Protein AF-A0A0F0GT63-F1 (afdb_monomer_lite)

Secondary structure (DSSP, 8-state):
-HHHHHHHHHHHHHHHHHHHHHTTSSS-EE-PPP-HHHHHHHHHHHHTT---SEEEEE--TTT-----EEEESSGGG-EEEEEGGG-

Foldseek 3Di:
DVVVVVVVVVVVVCVVVVCVVVVPPPWDKDDDPDDPVQVVVVVVCVVVVHQAPGEIETACVVPDLDWDKDWDDDDNHIYIYGYPSVD

Radius of gyration: 16.69 Å; chains: 1; bounding box: 25×30×51 Å

pLDDT: mean 82.58, std 9.54, range [58.31, 93.81]

Structure (mmCIF, N/CA/C/O backbone):
data_AF-A0A0F0GT63-F1
#
_entry.id   AF-A0A0F0GT63-F1
#
loop_
_atom_site.group_PDB
_atom_site.id
_atom_site.type_symbol
_atom_site.label_atom_id
_atom_site.label_alt_id
_atom_site.label_comp_id
_atom_site.label_asym_id
_atom_site.label_entity_id
_atom_site.label_seq_id
_atom_site.pdbx_PDB_ins_code
_atom_site.Cartn_x
_atom_site.Cartn_y
_atom_site.Cartn_z
_atom_site.occupancy
_atom_site.B_iso_or_equiv
_atom_site.auth_seq_id
_atom_site.auth_comp_id
_atom_site.auth_asym_id
_atom_site.auth_atom_id
_atom_site.pdbx_PDB_model_num
ATOM 1 N N . MET A 1 1 ? 14.185 12.554 -38.264 1.00 61.88 1 MET A N 1
ATOM 2 C CA . MET A 1 1 ? 13.299 11.803 -37.338 1.00 61.88 1 MET A CA 1
ATOM 3 C C . MET A 1 1 ? 13.945 11.140 -36.095 1.00 61.88 1 MET A C 1
ATOM 5 O O . MET A 1 1 ? 13.169 10.664 -35.272 1.00 61.88 1 MET A O 1
ATOM 9 N N . PRO A 1 2 ? 15.278 11.095 -35.861 1.00 75.75 2 PRO A N 1
ATOM 10 C CA . PRO A 1 2 ? 15.819 10.423 -34.664 1.00 75.75 2 PRO A CA 1
ATOM 11 C C . PRO A 1 2 ? 15.524 11.174 -33.353 1.00 75.75 2 PRO A C 1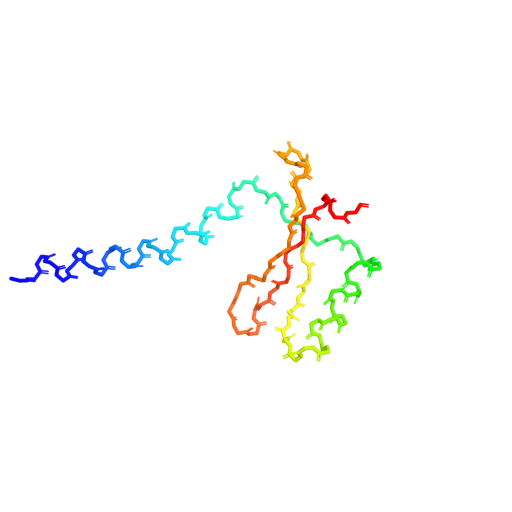
ATOM 13 O O . PRO A 1 2 ? 15.237 10.544 -32.340 1.00 75.75 2 PRO A O 1
ATOM 16 N N . ALA A 1 3 ? 15.480 12.511 -33.388 1.00 77.88 3 ALA A N 1
ATOM 17 C CA . ALA A 1 3 ? 15.165 13.334 -32.218 1.00 77.88 3 ALA A CA 1
ATOM 18 C C . ALA A 1 3 ? 13.746 13.088 -31.663 1.00 77.88 3 ALA A C 1
ATOM 20 O O . ALA A 1 3 ? 13.563 12.995 -30.454 1.00 77.88 3 ALA A O 1
ATOM 21 N N . ALA A 1 4 ? 12.751 12.898 -32.538 1.00 82.19 4 ALA A N 1
ATOM 22 C CA . ALA A 1 4 ? 11.371 12.623 -32.125 1.00 82.19 4 ALA A CA 1
ATOM 23 C C . ALA A 1 4 ? 11.225 11.249 -31.448 1.00 82.19 4 ALA A C 1
ATOM 25 O O . ALA A 1 4 ? 10.495 11.106 -30.471 1.00 82.19 4 ALA A O 1
ATOM 26 N N . ARG A 1 5 ? 11.965 10.241 -31.929 1.00 85.38 5 ARG A N 1
ATOM 27 C CA . ARG A 1 5 ? 12.000 8.905 -31.315 1.00 85.38 5 ARG A CA 1
ATOM 28 C C . ARG A 1 5 ? 12.648 8.934 -29.933 1.00 85.38 5 ARG A C 1
ATOM 30 O O . ARG A 1 5 ? 12.142 8.295 -29.016 1.00 85.38 5 ARG A O 1
ATOM 37 N N . PHE A 1 6 ? 13.726 9.699 -29.780 1.00 89.00 6 PHE A N 1
ATOM 38 C CA . PHE A 1 6 ? 14.393 9.877 -28.493 1.00 89.00 6 PHE A CA 1
ATOM 39 C C . PHE A 1 6 ? 13.491 10.586 -27.476 1.00 89.00 6 PHE A C 1
ATOM 41 O O . PHE A 1 6 ? 13.339 10.102 -26.359 1.00 89.00 6 PHE A O 1
ATOM 48 N N . ALA A 1 7 ? 12.825 11.671 -27.884 1.00 88.94 7 ALA A N 1
ATOM 49 C CA . ALA A 1 7 ? 11.866 12.373 -27.036 1.00 88.94 7 ALA A CA 1
ATOM 50 C C . ALA A 1 7 ? 10.711 11.456 -26.601 1.00 88.94 7 ALA A C 1
ATOM 52 O O . ALA A 1 7 ? 10.394 11.399 -25.418 1.00 88.94 7 ALA A O 1
ATOM 53 N N . GLY A 1 8 ? 10.142 10.672 -27.525 1.00 91.12 8 GLY A N 1
ATOM 54 C CA . GLY A 1 8 ? 9.072 9.722 -27.204 1.00 91.12 8 GLY A CA 1
ATOM 55 C C . GLY A 1 8 ? 9.498 8.640 -26.206 1.00 91.12 8 GLY A C 1
ATOM 56 O O . GLY A 1 8 ? 8.778 8.373 -25.244 1.00 91.12 8 GLY A O 1
ATOM 57 N N . LEU A 1 9 ? 10.687 8.056 -26.390 1.00 91.19 9 LEU A N 1
ATOM 58 C CA . LEU A 1 9 ? 11.250 7.077 -25.453 1.00 91.19 9 LEU A CA 1
ATOM 59 C C . LEU A 1 9 ? 11.515 7.694 -24.077 1.00 91.19 9 LEU A C 1
ATOM 61 O O . LEU A 1 9 ? 11.196 7.076 -23.064 1.00 91.19 9 LEU A 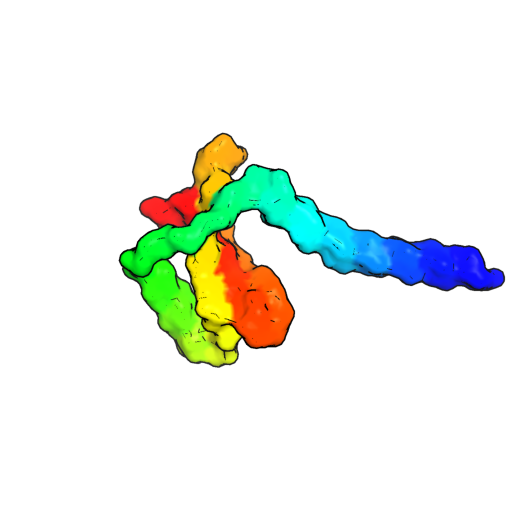O 1
ATOM 65 N N . LEU A 1 10 ? 12.047 8.918 -24.036 1.00 90.38 10 LEU A N 1
ATOM 66 C CA . LEU A 1 10 ? 12.309 9.638 -22.794 1.00 90.38 10 LEU A CA 1
ATOM 67 C C . LEU A 1 10 ? 11.012 9.946 -22.037 1.00 90.38 10 LEU A C 1
ATOM 69 O O . LEU A 1 10 ? 10.931 9.678 -20.842 1.00 90.38 10 LEU A O 1
ATOM 73 N N . THR A 1 11 ? 9.978 10.449 -22.716 1.00 88.50 11 THR A N 1
ATOM 74 C CA . THR A 1 11 ? 8.668 10.708 -22.101 1.00 88.50 11 THR A CA 1
ATOM 75 C C . THR A 1 11 ? 8.050 9.427 -21.550 1.00 88.50 11 THR A C 1
ATOM 77 O O .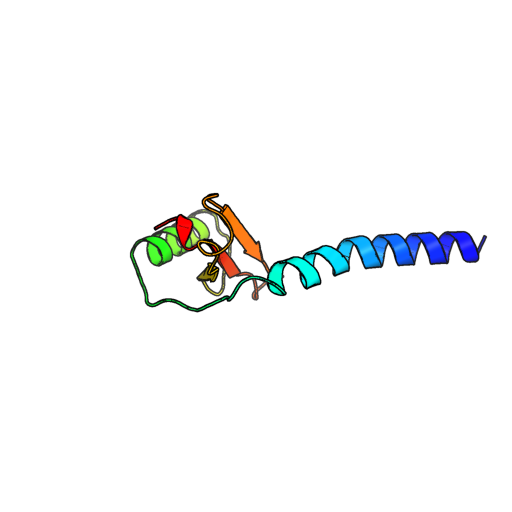 THR A 1 11 ? 7.549 9.425 -20.427 1.00 88.50 11 THR A O 1
ATOM 80 N N . HIS A 1 12 ? 8.116 8.325 -22.301 1.00 88.06 12 HIS A N 1
ATOM 81 C CA . HIS A 1 12 ? 7.574 7.047 -21.851 1.00 88.06 12 HIS A CA 1
ATOM 82 C C . HIS A 1 12 ? 8.343 6.496 -20.640 1.00 88.06 12 HIS A C 1
ATOM 84 O O . HIS A 1 12 ? 7.734 6.079 -19.657 1.00 88.06 12 HIS A O 1
ATOM 90 N N . ALA A 1 13 ? 9.677 6.569 -20.667 1.00 87.19 13 ALA A N 1
ATOM 91 C CA . ALA A 1 13 ? 10.518 6.167 -19.545 1.00 87.19 13 ALA A CA 1
ATOM 92 C C . ALA A 1 13 ? 10.227 7.003 -18.289 1.00 87.19 13 ALA A C 1
ATOM 94 O O . ALA A 1 13 ? 10.012 6.443 -17.215 1.00 87.19 13 ALA A O 1
ATOM 95 N N . LEU A 1 14 ? 10.144 8.330 -18.421 1.00 85.69 14 LEU A N 1
ATOM 96 C CA . LEU A 1 14 ? 9.806 9.222 -17.311 1.00 85.69 14 LEU A CA 1
ATOM 97 C C . LEU A 1 14 ? 8.409 8.929 -16.753 1.00 85.69 14 LEU A C 1
ATOM 99 O O . LEU A 1 14 ? 8.253 8.869 -15.538 1.00 85.69 14 LEU A O 1
ATOM 103 N N . ALA A 1 15 ? 7.412 8.680 -17.605 1.00 83.06 15 ALA A N 1
ATOM 104 C CA . ALA A 1 15 ? 6.053 8.364 -17.167 1.00 83.06 15 ALA A CA 1
ATOM 105 C C . ALA A 1 15 ? 5.970 7.059 -16.354 1.00 83.06 15 ALA A C 1
ATOM 107 O O . ALA A 1 15 ? 5.181 6.973 -15.416 1.00 83.06 15 ALA A O 1
ATOM 108 N N . VAL A 1 16 ? 6.793 6.058 -16.682 1.00 81.19 16 VAL A N 1
ATOM 109 C CA . VAL A 1 16 ? 6.834 4.777 -15.955 1.00 81.19 16 VAL A CA 1
ATOM 110 C C . VAL A 1 16 ? 7.642 4.885 -14.659 1.00 81.19 16 VAL A C 1
ATOM 112 O O . VAL A 1 16 ? 7.245 4.330 -13.635 1.00 81.19 16 VAL A O 1
ATOM 115 N N . VAL A 1 17 ? 8.765 5.608 -14.683 1.00 78.88 17 VAL A N 1
ATOM 116 C CA . VAL A 1 17 ? 9.711 5.675 -13.557 1.00 78.88 17 VAL A CA 1
ATOM 117 C C . VAL A 1 17 ? 9.283 6.697 -12.497 1.00 78.88 17 VAL A C 1
ATOM 119 O O . VAL A 1 17 ? 9.418 6.441 -11.299 1.00 78.88 17 VAL A O 1
ATOM 122 N N . HIS A 1 18 ? 8.729 7.841 -12.904 1.00 73.19 18 HIS A N 1
ATOM 123 C CA . HIS A 1 18 ? 8.393 8.945 -11.999 1.00 73.19 18 HIS A CA 1
ATOM 124 C C . HIS A 1 18 ? 7.413 8.557 -10.869 1.00 73.19 18 HIS A C 1
ATOM 126 O O . HIS A 1 18 ? 7.723 8.837 -9.708 1.00 73.19 18 HIS A O 1
ATOM 132 N N . PRO A 1 19 ? 6.282 7.860 -11.121 1.00 65.44 19 PRO A N 1
ATOM 133 C CA . PRO A 1 19 ? 5.354 7.476 -10.054 1.00 65.44 19 PRO A CA 1
ATOM 134 C C . PRO A 1 19 ? 5.990 6.531 -9.030 1.00 65.44 19 PRO A C 1
ATOM 136 O O . PRO A 1 19 ? 5.676 6.601 -7.845 1.00 65.44 19 PRO A O 1
ATOM 139 N N . GLN A 1 20 ? 6.901 5.659 -9.473 1.00 66.06 20 GLN A N 1
ATOM 140 C CA . GLN A 1 20 ? 7.540 4.659 -8.617 1.00 66.06 20 GLN A CA 1
ATOM 141 C C . GLN A 1 20 ? 8.542 5.284 -7.643 1.00 66.06 20 GLN A C 1
ATOM 143 O O . GLN A 1 20 ? 8.637 4.838 -6.501 1.00 66.06 20 GLN A O 1
ATOM 148 N N . LEU A 1 21 ? 9.253 6.329 -8.078 1.00 63.97 21 LEU A N 1
ATOM 149 C CA . LEU A 1 21 ? 10.162 7.088 -7.220 1.00 63.97 21 LEU A CA 1
ATOM 150 C C . LEU A 1 21 ? 9.387 7.959 -6.228 1.00 63.97 21 LEU A C 1
ATOM 152 O O . LEU A 1 21 ? 9.683 7.949 -5.038 1.00 63.97 21 LEU A O 1
ATOM 156 N N . VAL A 1 22 ? 8.358 8.678 -6.682 1.00 63.41 22 VAL A N 1
ATOM 157 C CA . VAL A 1 22 ? 7.645 9.644 -5.829 1.00 63.41 22 VAL A CA 1
ATOM 158 C C . VAL A 1 22 ? 6.753 8.961 -4.790 1.00 63.41 22 VAL A C 1
ATOM 160 O O . VAL A 1 22 ? 6.690 9.426 -3.652 1.00 63.41 22 VAL A O 1
ATOM 163 N N . ALA A 1 23 ? 6.115 7.833 -5.127 1.00 60.97 23 ALA A N 1
ATOM 164 C CA . ALA A 1 23 ? 5.194 7.142 -4.219 1.00 60.97 23 ALA A CA 1
ATOM 165 C C . ALA A 1 23 ? 5.844 6.684 -2.898 1.00 60.97 23 ALA A C 1
ATOM 167 O O . ALA A 1 23 ? 5.138 6.480 -1.914 1.00 60.97 23 ALA A O 1
ATOM 168 N N . ALA A 1 24 ? 7.171 6.529 -2.859 1.00 58.31 24 ALA A N 1
ATOM 169 C CA . ALA A 1 24 ? 7.895 6.050 -1.681 1.00 58.31 24 ALA A CA 1
ATOM 170 C C . ALA A 1 24 ? 8.702 7.134 -0.941 1.00 58.31 24 ALA A C 1
ATOM 172 O O . ALA A 1 24 ? 9.112 6.907 0.193 1.00 58.31 24 ALA A O 1
ATOM 173 N N . VAL A 1 25 ? 8.938 8.311 -1.534 1.00 61.81 25 VAL A N 1
ATOM 174 C CA . VAL A 1 25 ? 9.917 9.292 -1.009 1.00 61.81 25 VAL A CA 1
ATOM 175 C C . VAL A 1 25 ? 9.360 10.184 0.118 1.00 61.81 25 VAL A C 1
ATOM 177 O O . VAL A 1 25 ? 10.086 10.980 0.703 1.00 61.81 25 VAL A O 1
ATOM 180 N N . GLY A 1 26 ? 8.090 10.032 0.505 1.00 62.84 26 GLY A N 1
ATOM 181 C CA . GLY A 1 26 ? 7.471 10.881 1.535 1.00 62.84 26 GLY A CA 1
ATOM 182 C C . GLY A 1 26 ? 6.768 10.167 2.688 1.00 62.84 26 GLY A C 1
ATOM 183 O O . GLY A 1 26 ? 6.371 10.840 3.635 1.00 62.84 26 GLY A O 1
ATOM 184 N N . ILE A 1 27 ? 6.574 8.850 2.620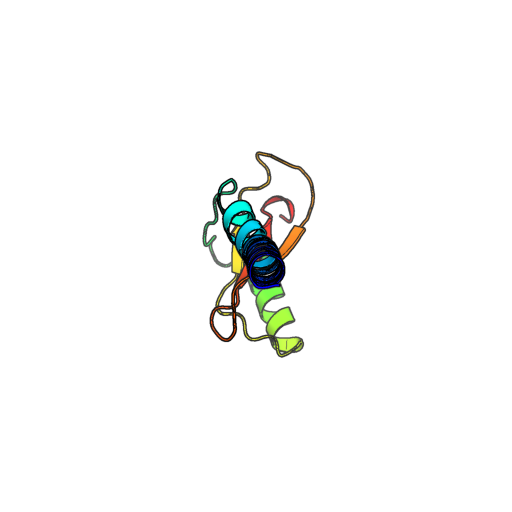 1.00 68.31 27 ILE A N 1
ATOM 185 C CA . ILE A 1 27 ? 5.721 8.114 3.563 1.00 68.31 27 ILE A CA 1
ATOM 186 C C . ILE A 1 27 ? 6.518 6.938 4.119 1.00 68.31 27 ILE A C 1
ATOM 188 O O . ILE A 1 27 ? 6.982 6.083 3.366 1.00 68.31 27 ILE A O 1
ATOM 192 N N . GLY A 1 28 ? 6.699 6.907 5.441 1.00 73.56 28 GLY A N 1
ATOM 193 C CA . GLY A 1 28 ? 7.388 5.808 6.111 1.00 73.56 28 GLY A CA 1
ATOM 194 C C . GLY A 1 28 ? 6.618 4.505 5.913 1.00 73.56 28 GLY A C 1
ATOM 195 O O . GLY A 1 28 ? 5.430 4.439 6.217 1.00 73.56 28 GLY A O 1
ATOM 196 N N . LEU A 1 29 ? 7.287 3.476 5.394 1.00 76.31 29 LEU A N 1
ATOM 197 C CA . LEU A 1 29 ? 6.723 2.138 5.234 1.00 76.31 29 LEU A CA 1
ATOM 198 C C . LEU A 1 29 ? 7.291 1.244 6.326 1.00 76.31 29 LEU A C 1
ATOM 200 O O . LEU A 1 29 ? 8.504 1.039 6.381 1.00 76.31 29 LEU A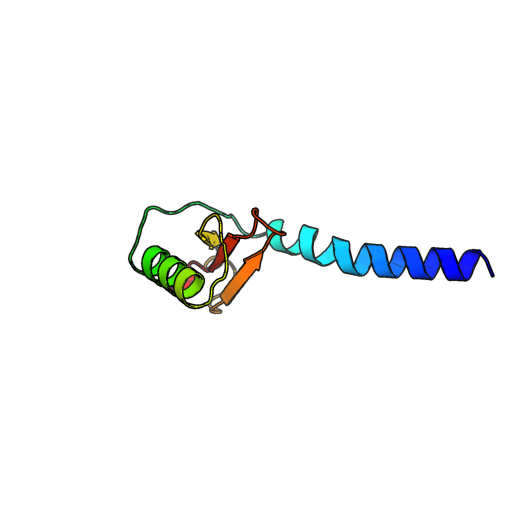 O 1
ATOM 204 N N . SER A 1 30 ? 6.423 0.696 7.169 1.00 73.25 30 SER A N 1
ATOM 205 C CA . SER A 1 30 ? 6.838 -0.215 8.230 1.00 73.25 30 SER A CA 1
ATOM 206 C C . SER A 1 30 ? 6.061 -1.529 8.156 1.00 73.25 30 SER A C 1
ATOM 208 O O . SER A 1 30 ? 4.831 -1.510 8.005 1.00 73.25 30 SER A O 1
ATOM 210 N N . PRO A 1 31 ? 6.740 -2.684 8.267 1.00 70.81 31 PRO A N 1
ATOM 211 C CA . PRO A 1 31 ? 6.067 -3.927 8.595 1.00 70.81 31 PRO A CA 1
ATOM 212 C C . PRO A 1 31 ? 5.548 -3.814 10.035 1.00 70.81 31 PRO A C 1
ATOM 214 O O . PRO A 1 31 ? 6.303 -3.916 11.000 1.00 70.81 31 PRO A O 1
ATOM 217 N N . ARG A 1 32 ? 4.249 -3.545 10.191 1.00 69.25 32 ARG A N 1
ATOM 218 C CA . ARG A 1 32 ? 3.584 -3.576 11.501 1.00 69.25 32 ARG A CA 1
ATOM 219 C C . ARG A 1 32 ? 3.269 -5.028 11.895 1.00 69.25 32 ARG A C 1
ATOM 221 O O . ARG A 1 32 ? 3.133 -5.877 11.009 1.00 69.25 32 ARG A O 1
ATOM 228 N N . PRO A 1 33 ? 3.175 -5.327 13.204 1.00 59.84 33 PRO A N 1
ATOM 229 C CA . PRO A 1 33 ? 2.884 -6.673 13.688 1.00 59.84 33 PRO A CA 1
ATOM 230 C C . PRO A 1 33 ? 1.580 -7.225 13.099 1.00 59.84 33 PRO A C 1
ATOM 232 O O . PRO A 1 33 ? 0.698 -6.476 12.676 1.00 59.84 33 PRO A O 1
ATOM 235 N N . ALA A 1 34 ? 1.477 -8.555 13.056 1.00 59.84 34 ALA A N 1
ATOM 236 C CA . ALA A 1 34 ? 0.299 -9.249 12.554 1.00 59.84 34 ALA A CA 1
ATOM 237 C C . ALA A 1 34 ? -0.964 -8.762 13.285 1.00 59.84 34 ALA A C 1
ATOM 239 O O . ALA A 1 34 ? -1.072 -8.893 14.499 1.00 59.84 34 ALA A O 1
ATOM 240 N N . GLY A 1 35 ? -1.901 -8.192 12.528 1.00 76.94 35 GLY A N 1
ATOM 241 C CA . GLY A 1 35 ? -3.213 -7.765 13.011 1.00 76.94 35 GLY A CA 1
ATOM 242 C C . GLY A 1 35 ? -4.327 -8.306 12.119 1.00 76.94 35 GLY A C 1
ATOM 243 O O . GLY A 1 35 ? -4.064 -8.842 11.035 1.00 76.94 35 GLY A O 1
ATOM 244 N N . GLU A 1 36 ? -5.575 -8.154 12.561 1.00 85.44 36 GLU A N 1
ATOM 245 C CA . GLU A 1 36 ? -6.759 -8.628 11.831 1.00 85.44 36 GLU A CA 1
ATOM 246 C C . GLU A 1 36 ? -6.815 -8.069 10.406 1.00 85.44 36 GLU A C 1
ATOM 248 O O . GLU A 1 36 ? -6.994 -8.833 9.462 1.00 85.44 36 GLU A O 1
ATOM 253 N N . LEU A 1 37 ? -6.529 -6.774 10.222 1.00 86.69 37 LEU A N 1
ATOM 254 C CA . LEU A 1 37 ? -6.504 -6.136 8.902 1.00 86.69 37 LEU A CA 1
ATOM 255 C C . LEU A 1 37 ? -5.464 -6.765 7.960 1.00 86.69 37 LEU A C 1
ATOM 257 O O . LEU A 1 37 ? -5.766 -7.056 6.804 1.00 86.69 37 LEU A O 1
ATOM 261 N N . ARG A 1 38 ? -4.243 -7.029 8.447 1.00 87.25 38 ARG A N 1
ATOM 262 C CA . ARG A 1 38 ? -3.205 -7.707 7.648 1.00 87.25 38 ARG A CA 1
ATOM 263 C C . ARG A 1 38 ? -3.674 -9.097 7.226 1.00 87.25 38 ARG A C 1
ATOM 265 O O . ARG A 1 38 ? -3.502 -9.477 6.071 1.00 87.25 38 ARG A O 1
ATOM 272 N N . THR A 1 39 ? -4.269 -9.836 8.156 1.00 89.31 39 THR A N 1
ATOM 273 C CA . THR A 1 39 ? -4.776 -11.190 7.911 1.00 89.31 39 THR A CA 1
ATOM 274 C C . THR A 1 39 ? -5.918 -11.175 6.897 1.00 89.31 39 THR A C 1
ATOM 276 O O . THR A 1 39 ? -5.898 -11.952 5.946 1.00 89.31 39 THR A O 1
ATOM 279 N N . ALA A 1 40 ? -6.861 -10.241 7.035 1.00 90.44 40 ALA A N 1
ATOM 280 C CA . ALA A 1 40 ? -7.977 -10.066 6.115 1.00 90.44 40 ALA A CA 1
ATOM 281 C C . ALA A 1 40 ? -7.507 -9.703 4.697 1.00 90.44 40 ALA A C 1
ATOM 283 O O . ALA A 1 40 ? -7.984 -10.289 3.728 1.00 90.44 40 ALA A O 1
ATOM 284 N N . LEU A 1 41 ? -6.532 -8.796 4.563 1.00 90.00 41 LEU A N 1
ATOM 285 C CA . LEU A 1 41 ? -5.968 -8.409 3.265 1.00 90.00 41 LEU A CA 1
ATOM 286 C C . LEU A 1 41 ? -5.219 -9.563 2.588 1.00 90.00 41 LEU A C 1
ATOM 288 O O . LEU A 1 41 ? -5.363 -9.768 1.383 1.00 90.00 41 LEU A O 1
ATOM 292 N N . LEU A 1 42 ? -4.447 -10.338 3.354 1.00 90.81 42 LEU A N 1
ATOM 293 C CA . LEU A 1 42 ? -3.780 -11.535 2.838 1.00 90.81 42 LEU A CA 1
ATOM 294 C C . LEU A 1 42 ? -4.793 -12.597 2.395 1.00 90.81 42 LEU A C 1
ATOM 296 O O . LEU A 1 42 ? -4.645 -13.159 1.311 1.00 90.81 42 LEU A O 1
ATOM 300 N N . ALA A 1 43 ? -5.838 -12.835 3.188 1.00 92.38 43 ALA A N 1
ATOM 301 C CA . ALA A 1 43 ? -6.901 -13.774 2.844 1.00 92.38 43 ALA A CA 1
ATOM 302 C C . ALA A 1 43 ? -7.673 -13.331 1.591 1.00 92.38 43 ALA A C 1
ATOM 304 O O . ALA A 1 43 ? -7.971 -14.159 0.733 1.00 92.38 43 ALA A O 1
ATOM 305 N N . LEU A 1 44 ? -7.958 -12.032 1.448 1.00 92.25 44 LEU A N 1
ATOM 306 C CA . LEU A 1 44 ? -8.600 -11.474 0.256 1.00 92.25 44 LEU A CA 1
ATOM 307 C C . LEU A 1 44 ? -7.734 -11.687 -0.990 1.00 92.25 44 LEU A C 1
ATOM 309 O O . LEU A 1 44 ? -8.207 -12.230 -1.983 1.00 92.25 44 LEU A O 1
ATOM 313 N N . ALA A 1 45 ? -6.444 -11.354 -0.911 1.00 90.88 45 ALA A N 1
ATOM 314 C CA . ALA A 1 45 ? -5.520 -11.566 -2.019 1.00 90.88 45 ALA A CA 1
ATOM 315 C C . ALA A 1 45 ? -5.414 -13.050 -2.409 1.00 90.88 45 ALA A C 1
ATOM 317 O O . ALA A 1 45 ? -5.388 -13.371 -3.596 1.00 90.88 45 ALA A O 1
ATOM 318 N N . GLN A 1 46 ? -5.404 -13.960 -1.428 1.00 91.62 46 GLN A N 1
ATOM 319 C CA . GLN A 1 46 ? -5.423 -15.400 -1.690 1.00 91.62 46 GLN A CA 1
ATOM 320 C C . GLN A 1 46 ? -6.713 -15.856 -2.375 1.00 91.62 46 GLN A C 1
ATOM 322 O O . GLN A 1 46 ? -6.639 -16.629 -3.330 1.00 91.62 46 GLN A O 1
ATOM 327 N N . ARG A 1 47 ? -7.876 -15.367 -1.928 1.00 93.81 47 ARG A N 1
ATOM 328 C CA . ARG A 1 47 ? -9.176 -15.675 -2.545 1.00 93.81 47 ARG A CA 1
ATOM 329 C C . ARG A 1 47 ? -9.246 -15.222 -4.002 1.00 93.81 47 ARG A C 1
ATOM 331 O O . ARG A 1 47 ? -9.776 -15.956 -4.828 1.00 93.81 47 ARG A O 1
ATOM 338 N N . ASP A 1 48 ? -8.647 -14.079 -4.315 1.00 91.81 48 ASP A N 1
ATOM 339 C CA . ASP A 1 48 ? -8.635 -13.512 -5.668 1.00 91.81 48 ASP A CA 1
ATOM 340 C C . ASP A 1 48 ? -7.479 -14.052 -6.538 1.00 91.81 48 ASP A C 1
ATOM 342 O O . ASP A 1 48 ? -7.274 -13.610 -7.670 1.00 91.81 48 ASP A O 1
ATOM 346 N N . GLY A 1 49 ? -6.683 -15.002 -6.028 1.00 89.56 49 GLY A N 1
ATOM 347 C CA . GLY A 1 49 ? -5.548 -15.593 -6.749 1.00 89.56 49 GLY A CA 1
ATOM 348 C C . GLY A 1 49 ? -4.349 -14.650 -6.927 1.00 89.56 49 GLY A C 1
ATOM 349 O O . GLY A 1 49 ? -3.430 -14.931 -7.705 1.00 89.56 49 GLY A O 1
ATOM 350 N N . ILE A 1 50 ? -4.319 -13.531 -6.202 1.00 87.81 50 ILE A N 1
ATOM 351 C CA . ILE A 1 50 ? -3.246 -12.541 -6.253 1.00 87.81 50 ILE A CA 1
ATOM 352 C C . ILE A 1 50 ? -2.129 -12.968 -5.300 1.00 87.81 50 ILE A C 1
ATOM 354 O O . ILE A 1 50 ? -2.228 -12.867 -4.079 1.00 87.81 50 ILE A O 1
ATOM 358 N N . ARG A 1 51 ? -0.997 -13.396 -5.867 1.00 86.75 51 ARG A N 1
ATOM 359 C CA . ARG A 1 51 ? 0.213 -13.672 -5.083 1.00 86.75 51 ARG A CA 1
ATOM 360 C C . ARG A 1 51 ? 0.854 -12.368 -4.614 1.00 86.75 51 ARG A C 1
ATOM 362 O O . ARG A 1 51 ? 1.430 -11.636 -5.419 1.00 86.75 51 ARG A O 1
ATOM 369 N N . VAL A 1 52 ? 0.776 -12.112 -3.311 1.00 89.31 52 VAL A N 1
ATOM 370 C CA . VAL A 1 52 ? 1.471 -11.019 -2.625 1.00 89.31 52 VAL A CA 1
ATOM 371 C C . VAL A 1 52 ? 2.438 -11.587 -1.592 1.00 89.31 52 VAL A C 1
ATOM 373 O O . VAL A 1 52 ? 2.139 -12.567 -0.917 1.00 89.31 52 VAL A O 1
ATOM 376 N N . ARG A 1 53 ? 3.620 -10.983 -1.491 1.00 86.31 53 ARG A N 1
ATOM 377 C CA . ARG A 1 53 ? 4.677 -11.390 -0.566 1.00 86.31 53 ARG A CA 1
ATOM 378 C C . ARG A 1 53 ? 4.403 -10.915 0.855 1.00 86.31 53 ARG A C 1
ATOM 380 O O . ARG A 1 53 ? 4.736 -11.619 1.798 1.00 86.31 53 ARG A O 1
ATOM 387 N N . ASP A 1 54 ? 3.854 -9.709 0.999 1.00 87.38 54 ASP A N 1
ATOM 388 C CA . ASP A 1 54 ? 3.572 -9.114 2.305 1.00 87.38 54 ASP A CA 1
ATOM 389 C C . ASP A 1 54 ? 2.586 -7.939 2.211 1.00 87.38 54 ASP A C 1
ATOM 391 O O . ASP A 1 54 ? 2.274 -7.455 1.115 1.00 87.38 54 ASP A O 1
ATOM 395 N N . VAL A 1 55 ? 2.152 -7.461 3.378 1.00 89.06 55 VAL A N 1
ATOM 396 C CA . VAL A 1 55 ? 1.381 -6.230 3.574 1.00 89.06 55 VAL A CA 1
ATOM 397 C C . VAL A 1 55 ? 2.231 -5.242 4.371 1.00 89.06 55 VAL A C 1
ATOM 399 O O . VAL A 1 55 ? 2.668 -5.546 5.479 1.00 89.06 55 VAL A O 1
ATOM 402 N N . LEU A 1 56 ? 2.455 -4.056 3.815 1.00 88.38 56 LEU A N 1
ATOM 403 C CA . LEU A 1 56 ? 3.146 -2.949 4.466 1.00 88.38 56 LEU A CA 1
ATOM 404 C C . LEU A 1 56 ? 2.147 -1.874 4.870 1.00 88.38 56 LEU A C 1
ATOM 406 O O . LEU A 1 56 ? 1.189 -1.613 4.142 1.00 88.38 56 LEU A O 1
ATOM 410 N N . PHE A 1 57 ? 2.419 -1.210 5.990 1.00 87.38 57 PHE A N 1
ATOM 411 C CA . PHE A 1 57 ? 1.642 -0.059 6.424 1.00 87.38 57 PHE A CA 1
ATOM 412 C C . PHE A 1 57 ? 2.416 1.232 6.176 1.00 87.38 57 PHE A C 1
ATOM 414 O O . PHE A 1 57 ? 3.595 1.336 6.525 1.00 87.38 57 PHE A O 1
ATOM 421 N N . ALA A 1 58 ? 1.744 2.191 5.550 1.00 87.38 58 ALA A N 1
ATOM 422 C CA . ALA A 1 58 ? 2.235 3.533 5.281 1.00 87.38 58 ALA A CA 1
ATOM 423 C C . ALA A 1 58 ? 1.804 4.480 6.413 1.00 87.38 58 ALA A C 1
ATOM 425 O O . ALA A 1 58 ? 0.618 4.541 6.727 1.00 87.38 58 ALA A O 1
ATOM 426 N N . ASP A 1 59 ? 2.754 5.220 6.994 1.00 86.44 59 ASP A N 1
ATOM 427 C CA . ASP A 1 59 ? 2.525 6.293 7.982 1.00 86.44 59 ASP A CA 1
ATOM 428 C C . ASP A 1 59 ? 1.964 7.540 7.270 1.00 86.44 59 ASP A C 1
ATOM 430 O O . ASP A 1 59 ? 2.674 8.511 6.982 1.00 86.44 59 ASP A O 1
ATOM 434 N N . ALA A 1 60 ? 0.702 7.444 6.853 1.00 86.38 60 ALA A N 1
ATOM 435 C CA . ALA A 1 60 ? 0.001 8.444 6.058 1.00 86.38 60 ALA A CA 1
ATOM 436 C C . ALA A 1 60 ? -0.785 9.426 6.936 1.00 86.38 60 ALA A C 1
ATOM 438 O O . ALA A 1 60 ? -0.966 10.579 6.535 1.00 86.38 60 ALA A O 1
ATOM 439 N N . SER A 1 61 ? -1.178 9.006 8.142 1.00 87.00 61 SER A N 1
ATOM 440 C CA . SER A 1 61 ? -1.939 9.795 9.120 1.00 87.00 61 SER A CA 1
ATOM 441 C C . SER A 1 61 ? -1.304 11.152 9.449 1.00 87.00 61 SER A C 1
ATOM 443 O O . SER A 1 61 ? -2.012 12.126 9.697 1.00 87.00 61 SER A O 1
ATOM 445 N N . ARG A 1 62 ? 0.030 11.273 9.360 1.00 84.50 62 ARG A N 1
ATOM 446 C CA . ARG A 1 62 ? 0.752 12.551 9.545 1.00 84.50 62 ARG A CA 1
ATOM 447 C C . ARG A 1 62 ? 0.498 13.592 8.458 1.00 84.50 62 ARG A C 1
ATOM 449 O O . ARG A 1 62 ? 0.804 14.764 8.661 1.00 84.50 62 ARG A O 1
ATOM 456 N N . ARG A 1 63 ? 0.048 13.173 7.275 1.00 82.69 63 ARG A N 1
ATOM 457 C CA . ARG A 1 63 ? -0.095 14.036 6.089 1.00 82.69 63 ARG A CA 1
ATOM 458 C C . ARG A 1 63 ? -1.520 14.081 5.559 1.00 82.69 63 ARG A C 1
ATOM 460 O O . ARG A 1 63 ? -1.853 15.001 4.818 1.00 82.69 63 ARG A O 1
ATOM 467 N N . THR A 1 64 ? -2.346 13.091 5.880 1.00 83.50 64 THR A N 1
ATOM 468 C CA . THR A 1 64 ? -3.708 12.990 5.363 1.00 83.50 64 THR A CA 1
ATOM 469 C C . THR A 1 64 ? -4.597 12.147 6.271 1.00 83.50 64 THR A C 1
ATOM 471 O O . THR A 1 64 ? -4.118 11.271 6.981 1.00 83.50 64 THR A O 1
ATOM 474 N N . THR A 1 65 ? -5.904 12.388 6.200 1.00 88.00 65 THR A N 1
ATOM 475 C CA . THR A 1 65 ? -6.957 11.544 6.787 1.00 88.00 65 THR A CA 1
ATOM 476 C C . THR A 1 65 ? -7.625 10.643 5.745 1.00 88.00 65 THR A C 1
ATOM 478 O O . THR A 1 65 ? -8.563 9.917 6.062 1.00 88.00 65 THR A O 1
ATOM 481 N N . ALA A 1 66 ? -7.169 10.687 4.489 1.00 89.38 66 ALA A N 1
ATOM 482 C CA . ALA A 1 66 ? -7.718 9.867 3.421 1.00 89.38 66 ALA A CA 1
ATOM 483 C C . ALA A 1 66 ? -7.408 8.380 3.637 1.00 89.38 66 ALA A C 1
ATOM 485 O O . ALA A 1 66 ? -6.332 8.006 4.111 1.00 89.38 66 ALA A O 1
ATOM 486 N N . LEU A 1 67 ? -8.347 7.536 3.220 1.00 91.00 67 LEU A N 1
ATOM 487 C CA . LEU A 1 67 ? -8.225 6.084 3.237 1.00 91.00 67 LEU A CA 1
ATOM 488 C C . LEU A 1 67 ? -7.651 5.610 1.900 1.00 91.00 67 LEU A C 1
ATOM 490 O O . LEU A 1 67 ? -8.142 6.013 0.844 1.00 91.00 67 LEU A O 1
ATOM 494 N N . ASN A 1 68 ? -6.620 4.762 1.925 1.00 89.88 68 ASN A N 1
ATOM 495 C CA . ASN A 1 68 ? -6.059 4.196 0.699 1.00 89.88 68 ASN A CA 1
ATOM 496 C C . ASN A 1 68 ? -5.363 2.850 0.938 1.00 89.88 68 ASN A C 1
ATOM 498 O O . ASN A 1 68 ? -4.730 2.627 1.972 1.00 89.88 68 ASN A O 1
ATOM 502 N N . ALA A 1 69 ? -5.435 1.983 -0.066 1.00 89.62 69 ALA A N 1
ATOM 503 C CA . ALA A 1 69 ? -4.639 0.777 -0.177 1.00 89.62 69 ALA A CA 1
ATOM 504 C C . ALA A 1 69 ? -4.349 0.488 -1.653 1.00 89.62 69 ALA A C 1
ATOM 506 O O . ALA A 1 69 ? -5.217 0.633 -2.512 1.00 89.62 69 ALA A O 1
ATOM 507 N N . TYR A 1 70 ? -3.131 0.055 -1.956 1.00 88.94 70 TYR A N 1
ATOM 508 C CA . TYR A 1 70 ? -2.722 -0.272 -3.319 1.00 88.94 70 TYR A CA 1
ATOM 509 C C . TYR A 1 70 ? -1.737 -1.436 -3.345 1.00 88.94 70 TYR A C 1
ATOM 511 O O . TYR A 1 70 ? -1.099 -1.771 -2.349 1.00 88.94 70 TYR A O 1
ATOM 519 N N . VAL A 1 71 ? -1.588 -2.056 -4.514 1.00 88.75 71 VAL A N 1
ATOM 520 C CA . VAL A 1 71 ? -0.579 -3.093 -4.746 1.00 88.75 71 VAL A CA 1
ATOM 521 C C . VAL A 1 71 ? 0.626 -2.466 -5.434 1.00 88.75 71 VAL A C 1
ATOM 523 O O . VAL A 1 71 ? 0.495 -1.734 -6.411 1.00 88.75 71 VAL A O 1
ATOM 526 N N . SER A 1 72 ? 1.817 -2.762 -4.926 1.00 85.69 72 SER A N 1
ATOM 527 C CA . SER A 1 72 ? 3.095 -2.304 -5.470 1.00 85.69 72 SER A CA 1
ATOM 528 C C . SER A 1 72 ? 4.003 -3.495 -5.763 1.00 85.69 72 SER A C 1
ATOM 530 O O . SER A 1 72 ? 3.882 -4.535 -5.123 1.00 85.69 72 SER A O 1
ATOM 532 N N . GLY A 1 73 ? 4.945 -3.345 -6.692 1.00 82.88 73 GLY A N 1
ATOM 533 C CA . GLY A 1 73 ? 5.901 -4.390 -7.070 1.00 82.88 73 GLY A CA 1
ATOM 534 C C . GLY A 1 73 ? 5.466 -5.222 -8.278 1.00 82.88 73 GLY A C 1
ATOM 535 O O . GLY A 1 73 ? 4.353 -5.101 -8.789 1.00 82.88 73 GLY A O 1
ATOM 536 N N . PHE A 1 74 ? 6.375 -6.072 -8.756 1.00 80.19 74 PHE A N 1
ATOM 537 C CA . PHE A 1 74 ? 6.206 -6.837 -9.993 1.00 80.19 74 PHE A CA 1
ATOM 538 C C . PHE A 1 74 ? 6.389 -8.343 -9.758 1.00 80.19 74 PHE A C 1
ATOM 540 O O . PHE A 1 74 ? 7.270 -8.769 -9.006 1.00 80.19 74 PHE A O 1
ATOM 547 N N . GLY A 1 75 ? 5.548 -9.162 -10.397 1.00 82.38 75 GLY A N 1
ATOM 548 C CA . GLY A 1 75 ? 5.584 -10.622 -10.261 1.00 82.38 75 GLY A CA 1
ATOM 549 C C . GLY A 1 75 ? 5.499 -11.092 -8.803 1.00 82.38 75 GLY A C 1
ATOM 550 O O . GLY A 1 75 ? 4.595 -10.701 -8.069 1.00 82.38 75 GLY A O 1
ATOM 551 N N . ALA A 1 76 ? 6.468 -11.905 -8.373 1.00 80.06 76 ALA A N 1
ATOM 552 C CA . ALA A 1 76 ? 6.546 -12.464 -7.018 1.00 80.06 76 ALA A CA 1
ATOM 553 C C . ALA A 1 76 ? 6.915 -11.442 -5.921 1.00 80.06 76 ALA A C 1
ATOM 555 O O . ALA A 1 76 ? 6.860 -11.761 -4.736 1.00 80.06 76 ALA A O 1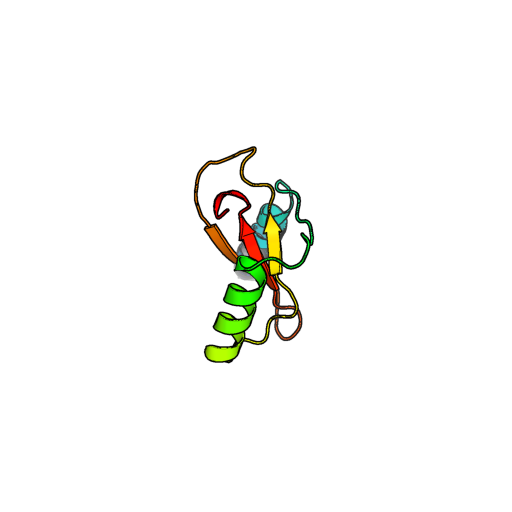
ATOM 556 N N . THR A 1 77 ? 7.296 -10.216 -6.293 1.00 83.25 77 THR A N 1
ATOM 557 C CA . THR A 1 77 ? 7.646 -9.148 -5.336 1.00 83.25 77 THR A CA 1
ATOM 558 C C . THR A 1 77 ? 6.469 -8.235 -5.000 1.00 83.25 77 THR A C 1
ATOM 560 O O . THR A 1 77 ? 6.639 -7.265 -4.259 1.00 83.25 77 THR A O 1
ATOM 563 N N . ARG A 1 78 ? 5.278 -8.532 -5.542 1.00 89.44 78 ARG A N 1
ATOM 564 C CA . ARG A 1 78 ? 4.060 -7.774 -5.260 1.00 89.44 78 ARG A CA 1
ATOM 565 C C . ARG A 1 78 ? 3.791 -7.737 -3.761 1.00 89.44 78 ARG A C 1
ATOM 567 O O . ARG A 1 78 ? 3.907 -8.748 -3.076 1.00 89.44 78 ARG A O 1
ATOM 574 N N . ARG A 1 79 ? 3.416 -6.572 -3.261 1.00 90.50 79 ARG A N 1
ATOM 575 C CA . ARG A 1 79 ? 3.094 -6.305 -1.860 1.00 90.50 79 ARG A CA 1
ATOM 576 C C . ARG A 1 79 ? 1.898 -5.374 -1.793 1.00 90.50 79 ARG A C 1
ATOM 578 O O . ARG A 1 79 ? 1.760 -4.494 -2.643 1.00 90.50 79 ARG A O 1
ATOM 585 N N . ILE A 1 80 ? 1.054 -5.570 -0.793 1.00 90.44 80 ILE A N 1
ATOM 586 C CA . ILE A 1 80 ? -0.042 -4.648 -0.495 1.00 90.44 80 ILE A CA 1
ATOM 587 C C . ILE A 1 80 ? 0.536 -3.528 0.366 1.00 90.44 80 ILE A C 1
ATOM 589 O O . ILE A 1 80 ? 1.289 -3.798 1.297 1.00 90.44 80 ILE A O 1
ATOM 593 N N . VAL A 1 81 ? 0.215 -2.281 0.053 1.00 89.31 81 VAL A N 1
ATOM 594 C CA . VAL A 1 81 ? 0.517 -1.117 0.884 1.00 89.31 81 VAL A CA 1
ATOM 595 C C . VAL A 1 81 ? -0.811 -0.537 1.344 1.00 89.31 81 VAL A C 1
ATOM 597 O O . VAL A 1 81 ? -1.617 -0.129 0.514 1.00 89.31 81 VAL A O 1
ATOM 600 N N . ALA A 1 82 ? -1.042 -0.532 2.651 1.00 90.19 82 ALA A N 1
ATOM 601 C CA . ALA A 1 82 ? -2.241 -0.003 3.290 1.00 90.19 82 ALA A CA 1
ATOM 602 C C . ALA A 1 82 ? -1.877 1.239 4.111 1.00 90.19 82 ALA A C 1
ATOM 604 O O . ALA A 1 82 ? -0.825 1.268 4.750 1.00 90.19 82 ALA A O 1
ATOM 605 N N . TYR A 1 83 ? -2.708 2.277 4.097 1.00 90.06 83 TYR A N 1
ATOM 606 C CA . TYR A 1 83 ? -2.489 3.437 4.962 1.00 90.06 83 TYR A CA 1
ATOM 607 C C . TYR A 1 83 ? -2.860 3.100 6.408 1.00 90.06 83 TYR A C 1
ATOM 609 O O . TYR A 1 83 ? -3.794 2.342 6.660 1.00 90.06 83 TYR A O 1
ATOM 617 N N . ASP A 1 84 ? -2.132 3.665 7.367 1.00 87.69 84 ASP A N 1
ATOM 618 C CA . ASP A 1 84 ? -2.442 3.549 8.794 1.00 87.69 84 ASP A CA 1
ATOM 619 C C . ASP A 1 84 ? -3.753 4.242 9.195 1.00 87.69 84 ASP A C 1
ATOM 621 O O . ASP A 1 84 ? -4.304 3.912 10.235 1.00 87.69 84 ASP A O 1
ATOM 625 N N . THR A 1 85 ? -4.281 5.129 8.349 1.00 86.06 85 THR A N 1
ATOM 626 C CA . THR A 1 85 ? -5.613 5.743 8.475 1.00 86.06 85 THR A CA 1
ATOM 627 C C . THR A 1 85 ? -6.774 4.761 8.286 1.00 86.06 85 THR A C 1
ATOM 629 O O . THR A 1 85 ? -7.913 5.124 8.552 1.00 86.06 85 THR A O 1
ATOM 632 N N . LEU A 1 86 ? -6.513 3.534 7.811 1.00 83.75 86 LEU A N 1
ATOM 633 C CA . LEU A 1 86 ? -7.515 2.463 7.689 1.00 83.75 86 LEU A CA 1
ATOM 634 C C . LEU A 1 86 ? -7.822 1.748 9.017 1.00 83.75 86 LEU A C 1
ATOM 636 O O . LEU A 1 86 ? -8.701 0.886 9.036 1.00 83.75 86 LEU A O 1
ATOM 640 N N . LEU A 1 87 ? -7.053 2.039 10.070 1.00 74.25 87 LEU A N 1
ATOM 641 C CA . LEU A 1 87 ? -7.208 1.495 11.421 1.00 74.25 87 LEU A CA 1
ATOM 642 C C . LEU A 1 87 ? -8.019 2.461 12.288 1.00 74.25 87 LEU A C 1
ATOM 644 O O . LEU A 1 87 ? -8.850 1.953 13.069 1.00 74.25 87 LEU A O 1
#

Sequence (87 aa):
MPAARFAGLLTHALAVVHPQLVAAVGIGLSPRPAGELRTALLALAQRDGIRVRDVLFADASRRTTALNAYVSGFGATRRIVAYDTLL